Protein AF-A0A9D6QYL8-F1 (afdb_monomer)

Foldseek 3Di:
DPDPPDPDDDDPVVLVVQFPAVPQLVCLVVLLVVQLVVLVVCCVVVVDPPVVSVVSNVLSVVCVVCVVVVNQDDDPPRRHSNSSSVD

Mean predicted aligned error: 3.53 Å

Structure (mmCIF, N/CA/C/O backbone):
data_AF-A0A9D6QYL8-F1
#
_entry.id   AF-A0A9D6QYL8-F1
#
loop_
_atom_site.group_PDB
_atom_site.id
_atom_site.type_symbol
_atom_site.label_atom_id
_atom_site.label_alt_id
_atom_site.label_comp_id
_atom_site.label_asym_id
_atom_site.label_entity_id
_atom_site.label_seq_id
_atom_site.pdbx_PDB_ins_code
_atom_site.Cartn_x
_atom_site.Cartn_y
_atom_site.Cartn_z
_atom_site.o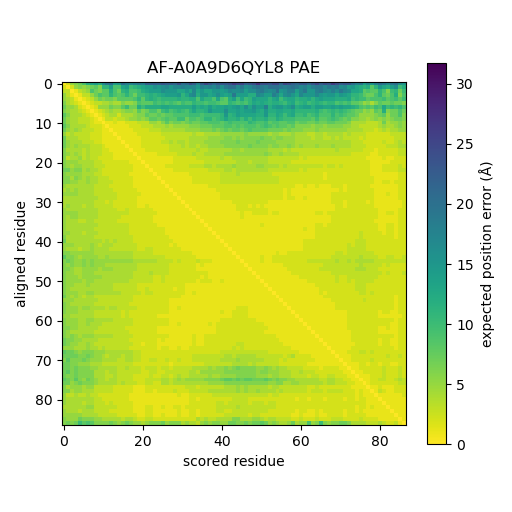ccupancy
_atom_site.B_iso_or_equiv
_atom_site.auth_seq_id
_atom_site.auth_comp_id
_atom_site.auth_asym_id
_atom_site.auth_atom_id
_atom_site.pdbx_PDB_model_num
ATOM 1 N N . MET A 1 1 ? 9.228 2.132 3.329 1.00 58.25 1 MET A N 1
ATOM 2 C CA . MET A 1 1 ? 9.698 2.168 4.747 1.00 58.25 1 MET A CA 1
ATOM 3 C C . MET A 1 1 ? 11.215 2.440 4.796 1.00 58.25 1 MET A C 1
ATOM 5 O O . MET A 1 1 ? 11.782 2.667 3.749 1.00 58.25 1 MET A O 1
ATOM 9 N N . TRP A 1 2 ? 11.869 2.475 5.968 1.00 63.78 2 TRP A N 1
ATOM 10 C CA . TRP A 1 2 ? 13.342 2.404 6.163 1.00 63.78 2 TRP A CA 1
ATOM 11 C C . TRP A 1 2 ? 14.284 3.493 5.564 1.00 63.78 2 TRP A C 1
ATOM 13 O O . TRP A 1 2 ? 15.366 3.192 5.083 1.00 63.78 2 TRP A O 1
ATOM 23 N N . GLY A 1 3 ? 13.968 4.790 5.719 1.00 67.00 3 GLY A N 1
ATOM 24 C CA . GLY A 1 3 ? 14.904 5.902 5.409 1.00 67.00 3 GLY A CA 1
ATOM 25 C C . GLY A 1 3 ? 15.390 6.729 6.613 1.00 67.00 3 GLY A C 1
ATOM 26 O O . GLY A 1 3 ? 16.484 7.288 6.597 1.00 67.00 3 GLY A O 1
ATOM 27 N N . GLY A 1 4 ? 14.613 6.772 7.701 1.00 75.94 4 GLY A N 1
ATOM 28 C CA . GLY A 1 4 ? 14.807 7.735 8.799 1.00 75.94 4 GLY A CA 1
ATOM 29 C C . GLY A 1 4 ? 16.096 7.594 9.622 1.00 75.94 4 GLY A C 1
ATOM 30 O O . GLY A 1 4 ? 16.358 8.430 10.483 1.00 75.94 4 GLY A O 1
ATOM 31 N N . ARG A 1 5 ? 16.903 6.552 9.387 1.00 84.56 5 ARG A N 1
ATOM 32 C CA . ARG A 1 5 ? 18.175 6.312 10.089 1.00 84.56 5 ARG A CA 1
ATOM 33 C C . ARG A 1 5 ? 19.419 6.630 9.251 1.00 84.56 5 ARG A C 1
ATOM 35 O O . ARG A 1 5 ? 20.515 6.675 9.808 1.00 84.56 5 ARG A O 1
ATOM 42 N N . PHE A 1 6 ? 19.274 6.865 7.949 1.00 84.44 6 PHE A N 1
ATOM 43 C CA . PHE A 1 6 ? 20.397 7.143 7.056 1.00 84.44 6 PHE A CA 1
ATOM 44 C C . PHE A 1 6 ? 20.481 8.640 6.744 1.00 84.44 6 PHE A C 1
ATOM 46 O O . PHE A 1 6 ? 19.473 9.301 6.527 1.00 84.44 6 PHE A O 1
ATOM 53 N N . SER A 1 7 ? 21.699 9.186 6.729 1.00 85.56 7 SER A N 1
ATOM 54 C CA . SER A 1 7 ? 21.957 10.600 6.409 1.00 85.56 7 SER A CA 1
ATOM 55 C C . SER A 1 7 ? 22.209 10.857 4.921 1.00 85.56 7 SER A C 1
ATOM 57 O O . SER A 1 7 ? 22.385 12.003 4.514 1.00 85.56 7 SER A O 1
ATOM 59 N N . LYS A 1 8 ? 22.265 9.795 4.113 1.00 87.00 8 LYS A N 1
ATOM 60 C CA . LYS A 1 8 ? 22.514 9.831 2.671 1.00 87.00 8 LYS A CA 1
ATOM 61 C C . LYS A 1 8 ? 21.515 8.934 1.955 1.00 87.00 8 LYS A C 1
ATOM 63 O O . LYS A 1 8 ? 21.025 7.970 2.540 1.00 87.00 8 LYS A O 1
ATOM 68 N N . SER A 1 9 ? 21.274 9.247 0.688 1.00 84.19 9 SER A N 1
ATOM 69 C CA . SER A 1 9 ? 20.512 8.402 -0.225 1.00 84.19 9 SER A CA 1
ATOM 70 C C . SER A 1 9 ? 21.201 7.054 -0.434 1.00 84.19 9 SER A C 1
ATOM 72 O O . SER A 1 9 ? 22.426 6.944 -0.328 1.00 84.19 9 SER A O 1
ATOM 74 N N . ILE A 1 10 ? 20.397 6.041 -0.745 1.00 85.88 10 ILE A N 1
ATOM 75 C CA . ILE A 1 10 ? 20.878 4.730 -1.170 1.00 85.88 10 ILE A CA 1
ATOM 76 C C . ILE A 1 10 ? 21.649 4.857 -2.494 1.00 85.88 10 ILE A C 1
ATOM 78 O O . ILE A 1 10 ? 21.345 5.726 -3.308 1.00 85.88 10 ILE A O 1
ATOM 82 N N . ASP A 1 11 ? 22.656 4.013 -2.702 1.00 91.50 11 ASP A N 1
ATOM 83 C CA . ASP A 1 11 ? 23.334 3.924 -3.997 1.00 91.50 11 ASP A CA 1
ATOM 84 C C . ASP A 1 11 ? 22.411 3.266 -5.035 1.00 91.50 11 ASP A C 1
ATOM 86 O O . ASP A 1 11 ? 21.778 2.249 -4.740 1.00 91.50 11 ASP A O 1
ATOM 90 N N . ASP A 1 12 ? 22.367 3.797 -6.258 1.00 90.19 12 ASP A N 1
ATOM 91 C CA . ASP A 1 12 ? 21.477 3.307 -7.320 1.00 90.19 12 ASP A CA 1
ATOM 92 C C . ASP A 1 12 ? 21.718 1.833 -7.676 1.00 90.19 12 ASP A C 1
ATOM 94 O O . ASP A 1 12 ? 20.792 1.106 -8.045 1.00 90.19 12 ASP A O 1
ATOM 98 N N . THR A 1 13 ? 22.967 1.368 -7.600 1.00 93.44 13 THR A N 1
ATOM 99 C CA . THR A 1 13 ? 23.306 -0.033 -7.878 1.00 93.44 13 THR A CA 1
ATOM 100 C C . THR A 1 13 ? 22.778 -0.936 -6.782 1.00 93.44 13 THR A C 1
ATOM 102 O O . THR A 1 13 ? 22.237 -2.002 -7.077 1.00 93.44 13 THR A O 1
ATOM 105 N N . PHE A 1 14 ? 22.889 -0.498 -5.530 1.00 91.81 14 PHE A N 1
ATOM 106 C CA . PHE A 1 14 ? 22.339 -1.242 -4.408 1.00 91.81 14 PHE A CA 1
ATOM 107 C C . PHE A 1 14 ? 20.805 -1.244 -4.426 1.00 91.81 14 PHE A C 1
ATOM 109 O O . PHE A 1 14 ? 20.216 -2.302 -4.229 1.00 91.81 14 PHE A O 1
ATOM 116 N N . ALA A 1 15 ? 20.158 -0.123 -4.759 1.00 90.50 15 ALA A N 1
ATOM 117 C CA . ALA A 1 15 ? 18.702 -0.055 -4.897 1.00 90.50 15 ALA A CA 1
ATOM 118 C C . ALA A 1 15 ? 18.173 -1.057 -5.935 1.00 90.50 15 ALA A C 1
ATOM 120 O O . ALA A 1 15 ? 17.265 -1.828 -5.641 1.00 90.50 15 ALA A O 1
ATOM 121 N N . ARG A 1 16 ? 18.794 -1.125 -7.124 1.00 90.00 16 ARG A N 1
ATOM 122 C CA . ARG A 1 16 ? 18.411 -2.106 -8.157 1.00 90.00 16 ARG A CA 1
ATOM 123 C C . ARG A 1 16 ? 18.650 -3.553 -7.735 1.00 90.00 16 ARG A C 1
ATOM 125 O O . ARG A 1 16 ? 17.895 -4.425 -8.145 1.00 90.00 16 ARG A O 1
ATOM 132 N N . LEU A 1 17 ? 19.721 -3.815 -6.985 1.00 92.81 17 LEU A N 1
ATOM 133 C CA . LEU A 1 17 ? 20.025 -5.154 -6.478 1.00 92.81 17 LEU A CA 1
ATOM 134 C C . LEU A 1 17 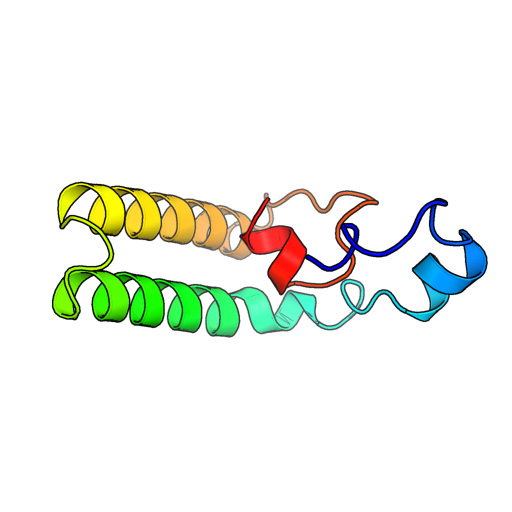? 19.013 -5.599 -5.415 1.00 92.81 17 LEU A C 1
ATOM 136 O O . LEU A 1 17 ? 18.704 -6.783 -5.325 1.00 92.81 17 LEU A O 1
ATOM 140 N N . ASN A 1 18 ? 18.557 -4.660 -4.587 1.00 93.00 18 ASN A N 1
ATOM 141 C CA . ASN A 1 18 ? 17.700 -4.927 -3.442 1.00 93.00 18 ASN A CA 1
ATOM 142 C C . ASN A 1 18 ? 16.211 -5.012 -3.818 1.00 93.00 18 ASN A C 1
ATOM 144 O O . ASN A 1 18 ? 15.501 -5.822 -3.230 1.00 93.00 18 ASN A O 1
ATOM 148 N N . ALA A 1 19 ? 15.769 -4.244 -4.819 1.00 94.75 19 ALA A N 1
ATOM 149 C CA . ALA A 1 19 ? 14.373 -4.192 -5.240 1.00 94.75 19 ALA A CA 1
ATOM 150 C C . ALA A 1 19 ? 13.834 -5.560 -5.699 1.00 94.75 19 ALA A C 1
ATOM 152 O O . ALA A 1 19 ? 14.382 -6.210 -6.598 1.00 94.75 19 ALA A O 1
ATOM 153 N N . SER A 1 20 ? 12.702 -5.964 -5.128 1.00 97.38 20 SER A N 1
ATOM 154 C CA . SER A 1 20 ? 12.001 -7.210 -5.439 1.00 97.38 20 SER A CA 1
ATOM 155 C C . SER A 1 20 ? 10.736 -7.016 -6.274 1.00 97.38 20 SER A C 1
ATOM 157 O O . SER A 1 20 ? 10.216 -8.005 -6.802 1.00 97.38 20 SER A O 1
ATOM 159 N N . PHE A 1 21 ? 10.299 -5.769 -6.503 1.00 96.44 21 PHE A N 1
ATOM 160 C CA . PHE A 1 21 ? 9.048 -5.464 -7.210 1.00 96.44 21 PHE A CA 1
ATOM 161 C C . PHE A 1 21 ? 8.908 -6.180 -8.560 1.00 96.44 21 PHE A C 1
ATOM 163 O O . PHE A 1 21 ? 7.831 -6.652 -8.916 1.00 96.44 21 PHE A O 1
ATOM 170 N N . SER A 1 22 ? 10.016 -6.343 -9.297 1.00 95.12 22 SER A N 1
ATOM 171 C CA . SER A 1 22 ? 10.046 -7.041 -10.595 1.00 95.12 22 SER A CA 1
ATOM 172 C C . SER A 1 22 ? 9.455 -8.457 -10.569 1.00 95.12 22 SER A C 1
ATOM 174 O O . SER A 1 22 ? 9.028 -8.967 -11.609 1.00 95.12 22 SER A O 1
ATOM 176 N N . PHE A 1 23 ? 9.401 -9.095 -9.398 1.00 96.56 23 PHE A N 1
ATOM 177 C CA . PHE A 1 23 ? 8.891 -10.447 -9.251 1.00 96.56 23 PHE A CA 1
ATOM 178 C C . PHE A 1 23 ? 7.912 -10.628 -8.092 1.00 96.56 23 PHE A C 1
ATOM 180 O O . PHE A 1 23 ? 7.132 -11.576 -8.160 1.00 96.56 23 PHE A O 1
ATOM 187 N N . ASP A 1 24 ? 7.929 -9.816 -7.038 1.00 98.12 24 ASP A N 1
ATOM 188 C CA . ASP A 1 24 ? 7.017 -9.984 -5.899 1.00 98.12 24 ASP A CA 1
ATOM 189 C C . ASP A 1 24 ? 5.643 -9.332 -6.112 1.00 98.12 24 ASP A C 1
ATOM 191 O O . ASP A 1 24 ? 4.709 -9.684 -5.395 1.00 98.12 24 ASP A O 1
ATOM 195 N N . TRP A 1 25 ? 5.471 -8.505 -7.157 1.00 97.25 25 TRP A N 1
ATOM 196 C CA . TRP A 1 25 ? 4.190 -7.870 -7.499 1.00 97.25 25 TRP A CA 1
ATOM 197 C C . TRP A 1 25 ? 3.039 -8.875 -7.599 1.00 97.25 25 TRP A C 1
ATOM 199 O O . TRP A 1 25 ? 1.893 -8.553 -7.304 1.00 97.25 25 TRP A O 1
ATOM 209 N N . ARG A 1 26 ? 3.344 -10.134 -7.948 1.00 97.69 26 ARG A N 1
ATOM 210 C CA . ARG A 1 26 ? 2.393 -11.257 -7.982 1.00 97.69 26 ARG A CA 1
ATOM 211 C C . ARG A 1 26 ? 1.681 -11.509 -6.642 1.00 97.69 26 ARG A C 1
ATOM 213 O O . ARG A 1 26 ? 0.703 -12.250 -6.609 1.00 97.69 26 ARG A O 1
ATOM 220 N N . LEU A 1 27 ? 2.203 -10.957 -5.546 1.00 98.38 27 LEU A N 1
ATOM 221 C CA . LEU A 1 27 ? 1.681 -11.086 -4.189 1.00 98.38 27 LEU A CA 1
ATOM 222 C C . LEU A 1 27 ? 0.692 -9.972 -3.810 1.00 98.38 27 LEU A C 1
ATOM 224 O O . LEU A 1 27 ? 0.183 -10.018 -2.692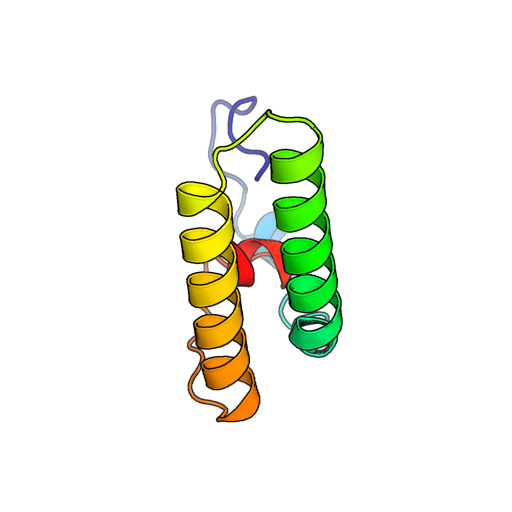 1.00 98.38 27 LEU A O 1
ATOM 228 N N . TYR A 1 28 ? 0.373 -9.025 -4.708 1.00 98.44 28 TYR A N 1
ATOM 229 C CA . TYR A 1 28 ? -0.495 -7.871 -4.413 1.00 98.44 28 TYR A CA 1
ATOM 230 C C . TYR A 1 28 ? -1.809 -8.263 -3.719 1.00 98.44 28 TYR A C 1
ATOM 232 O O . TYR A 1 28 ? -2.212 -7.641 -2.742 1.00 98.44 28 TYR A O 1
ATOM 240 N N . ASP A 1 29 ? -2.464 -9.336 -4.174 1.00 98.50 29 ASP A N 1
ATOM 241 C CA . ASP A 1 29 ? -3.737 -9.781 -3.603 1.00 98.50 29 ASP A CA 1
ATOM 242 C C . ASP A 1 29 ? -3.575 -10.272 -2.156 1.00 98.50 29 ASP A C 1
ATOM 244 O O . ASP A 1 29 ? -4.419 -10.004 -1.298 1.00 98.50 29 ASP A O 1
ATOM 248 N N . ALA A 1 30 ? -2.482 -10.982 -1.868 1.00 98.56 30 ALA A N 1
ATOM 249 C CA . ALA A 1 30 ? -2.193 -11.467 -0.525 1.00 98.56 30 ALA A CA 1
ATOM 250 C C . ALA A 1 30 ? -1.823 -10.313 0.415 1.00 98.56 30 ALA A C 1
ATOM 252 O O . ALA A 1 30 ? -2.332 -10.268 1.537 1.00 98.56 30 ALA A O 1
ATOM 253 N N . ASP A 1 31 ? -0.996 -9.380 -0.060 1.00 98.69 31 ASP A N 1
ATOM 254 C CA . ASP A 1 31 ? -0.587 -8.194 0.689 1.00 98.69 31 ASP A CA 1
ATOM 255 C C . ASP A 1 31 ? -1.791 -7.316 1.061 1.00 98.69 31 ASP A C 1
ATOM 257 O O . ASP A 1 31 ? -2.060 -7.088 2.241 1.00 98.69 31 ASP A O 1
ATOM 261 N N . ILE A 1 32 ? -2.618 -6.954 0.077 1.00 98.62 32 ILE A N 1
ATOM 262 C CA . ILE A 1 32 ? -3.810 -6.123 0.287 1.00 98.62 32 ILE A CA 1
ATOM 263 C C . ILE A 1 32 ? -4.793 -6.788 1.258 1.00 98.62 32 ILE A C 1
ATOM 265 O O . ILE A 1 32 ? -5.329 -6.130 2.155 1.00 98.62 32 ILE A O 1
ATOM 269 N N . ARG A 1 33 ? -5.034 -8.102 1.129 1.00 98.69 33 ARG A N 1
ATOM 270 C CA . ARG A 1 33 ? -5.901 -8.830 2.073 1.00 98.69 33 ARG A CA 1
ATOM 271 C C . ARG A 1 33 ? -5.333 -8.819 3.491 1.00 98.69 33 ARG A C 1
ATOM 273 O O . ARG A 1 33 ? -6.102 -8.654 4.442 1.00 98.69 33 ARG A O 1
ATOM 280 N N . GLY A 1 34 ? -4.016 -8.974 3.632 1.00 98.62 34 GLY A N 1
ATOM 281 C CA . GLY A 1 34 ? -3.310 -8.848 4.906 1.00 98.62 34 GLY A CA 1
ATOM 282 C C . GLY A 1 34 ? -3.482 -7.458 5.517 1.00 98.62 34 GLY A C 1
ATOM 283 O O . GLY A 1 34 ? -3.910 -7.341 6.667 1.00 98.62 34 GLY A O 1
ATOM 284 N N . SER A 1 35 ? -3.269 -6.412 4.722 1.00 98.62 35 SER A N 1
ATOM 285 C CA . SER A 1 35 ? -3.411 -5.008 5.119 1.00 98.62 35 SER A CA 1
ATOM 286 C C . SER A 1 35 ? -4.841 -4.654 5.539 1.00 98.62 35 SER A C 1
ATOM 288 O O . SER A 1 35 ? -5.043 -4.048 6.592 1.00 98.62 35 SER A O 1
ATOM 290 N N . ILE A 1 36 ? -5.864 -5.129 4.816 1.00 98.75 36 ILE A N 1
ATOM 291 C CA . ILE A 1 36 ? -7.279 -4.977 5.211 1.00 98.75 36 ILE A CA 1
ATOM 292 C C . ILE A 1 36 ? -7.552 -5.670 6.553 1.00 98.75 36 ILE A C 1
ATOM 294 O O . ILE A 1 36 ? -8.240 -5.120 7.422 1.00 98.75 36 ILE A O 1
ATOM 298 N N . ALA A 1 37 ? -7.040 -6.889 6.742 1.00 98.75 37 ALA A N 1
ATOM 299 C CA . ALA A 1 37 ? -7.205 -7.618 7.996 1.00 98.75 37 ALA A CA 1
ATOM 300 C C . ALA A 1 37 ? -6.525 -6.888 9.165 1.00 98.75 37 ALA A C 1
ATOM 302 O O . ALA A 1 37 ? -7.098 -6.822 10.260 1.00 98.75 37 ALA A O 1
ATOM 303 N N . TYR A 1 38 ? -5.352 -6.300 8.921 1.00 98.69 38 TYR A N 1
ATOM 304 C CA . TYR A 1 38 ? -4.604 -5.535 9.909 1.00 98.69 38 TYR A CA 1
ATOM 305 C C . 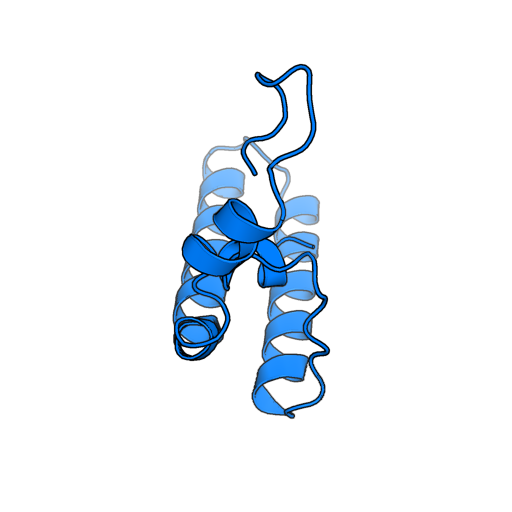TYR A 1 38 ? -5.295 -4.214 10.262 1.00 98.69 38 TYR A C 1
ATOM 307 O O . TYR A 1 38 ? -5.507 -3.955 11.444 1.00 98.69 38 TYR A O 1
ATOM 315 N N . ALA A 1 39 ? -5.787 -3.446 9.284 1.00 98.62 39 ALA A N 1
ATOM 316 C CA . ALA A 1 39 ? -6.582 -2.238 9.533 1.00 98.62 39 ALA A CA 1
ATOM 317 C C . ALA A 1 39 ? -7.812 -2.537 10.415 1.00 98.62 39 ALA A C 1
ATOM 319 O O . ALA A 1 39 ? -8.076 -1.852 11.405 1.00 98.62 39 ALA A O 1
ATOM 320 N N . LYS A 1 40 ? -8.521 -3.641 10.136 1.00 98.69 40 LYS A N 1
ATOM 321 C CA . LYS A 1 40 ? -9.627 -4.115 10.989 1.00 98.69 40 LYS A CA 1
ATOM 322 C C . LYS A 1 40 ? -9.159 -4.492 12.398 1.00 98.69 40 LYS A C 1
ATOM 324 O O . LYS A 1 40 ? -9.904 -4.289 13.354 1.00 98.69 40 LYS A O 1
ATOM 329 N N . ALA A 1 41 ? -7.966 -5.066 12.546 1.00 98.75 41 ALA A N 1
ATOM 330 C CA . ALA A 1 41 ? -7.395 -5.391 13.852 1.00 98.75 41 ALA A CA 1
ATOM 331 C C . ALA A 1 41 ? -7.035 -4.134 14.656 1.00 98.75 41 ALA A C 1
ATOM 333 O O . ALA A 1 41 ? -7.364 -4.073 15.840 1.00 98.75 41 ALA A O 1
ATOM 334 N N . LEU A 1 42 ? -6.449 -3.122 14.012 1.00 98.81 42 LEU A N 1
ATOM 335 C CA . LEU A 1 42 ? -6.121 -1.835 14.630 1.00 98.81 42 LEU A CA 1
ATOM 336 C C . LEU A 1 42 ? -7.372 -1.120 15.154 1.00 98.81 42 LEU A C 1
ATOM 338 O O . LEU A 1 42 ? -7.363 -0.621 16.279 1.00 98.81 42 LEU A O 1
ATOM 342 N N . ALA A 1 43 ? -8.468 -1.140 14.391 1.00 98.69 43 ALA A N 1
ATOM 343 C CA . ALA A 1 43 ? -9.744 -0.574 14.826 1.00 98.69 43 ALA A CA 1
ATOM 344 C C . ALA A 1 43 ? -10.321 -1.306 16.046 1.00 98.69 43 ALA A C 1
ATOM 346 O O . ALA A 1 43 ? -10.707 -0.682 17.033 1.00 98.69 43 ALA A O 1
ATOM 347 N N . ARG A 1 44 ? -10.298 -2.650 16.040 1.00 98.62 44 ARG A N 1
ATOM 348 C CA . ARG A 1 44 ? -10.713 -3.455 17.208 1.00 98.62 44 ARG A CA 1
ATOM 349 C C . ARG A 1 44 ? -9.871 -3.154 18.448 1.00 98.62 44 ARG A C 1
ATOM 351 O O . ARG A 1 44 ? -10.403 -3.142 19.555 1.00 98.62 44 ARG A O 1
ATOM 358 N N . ALA A 1 45 ? -8.577 -2.903 18.261 1.00 98.69 45 ALA A N 1
ATOM 359 C CA . ALA A 1 45 ? -7.658 -2.500 19.321 1.00 98.69 45 ALA A CA 1
ATOM 360 C C . ALA A 1 45 ? -7.800 -1.019 19.729 1.00 98.69 45 ALA A C 1
ATOM 362 O O . ALA A 1 45 ? -7.110 -0.584 20.647 1.00 98.69 45 ALA A O 1
ATOM 363 N N . LYS A 1 46 ? -8.694 -0.255 19.081 1.00 98.44 46 LYS A N 1
ATOM 364 C CA . LYS A 1 46 ? -8.911 1.187 19.287 1.00 98.44 46 LYS A CA 1
ATOM 365 C C . LYS A 1 46 ? -7.663 2.043 19.038 1.00 98.44 46 LYS A C 1
ATOM 367 O O . LYS A 1 46 ? -7.517 3.105 19.635 1.00 98.44 46 LYS A O 1
ATOM 372 N N . ILE A 1 47 ? -6.767 1.572 18.170 1.00 98.75 47 ILE A N 1
ATOM 373 C CA . ILE A 1 47 ? -5.590 2.330 17.715 1.00 98.75 47 ILE A CA 1
ATOM 374 C C . ILE A 1 47 ? -5.994 3.328 16.625 1.00 98.75 47 ILE A C 1
ATOM 376 O O . ILE A 1 47 ? -5.444 4.421 16.563 1.00 98.75 47 ILE A O 1
ATOM 380 N N . ILE A 1 48 ? -6.978 2.955 15.804 1.00 98.62 48 ILE A N 1
ATOM 381 C CA . ILE A 1 48 ? -7.630 3.823 14.820 1.00 98.62 48 ILE A CA 1
ATOM 382 C C . ILE A 1 48 ? -9.144 3.789 15.033 1.00 98.62 48 ILE A C 1
ATOM 384 O O . ILE A 1 48 ? -9.683 2.839 15.610 1.00 98.62 48 ILE A O 1
ATOM 388 N N . SER A 1 49 ? -9.832 4.821 14.566 1.00 98.75 49 SER A N 1
ATOM 389 C CA . SER A 1 49 ? -11.290 4.888 14.533 1.00 98.75 49 SER A CA 1
ATOM 390 C C . SER A 1 49 ? -11.887 3.976 13.456 1.00 98.75 49 SER A C 1
ATOM 392 O O . SER A 1 49 ? -11.223 3.573 12.498 1.00 98.75 49 SER A O 1
ATOM 394 N N . ASP A 1 50 ? -13.183 3.685 13.581 1.00 98.62 50 ASP A N 1
ATOM 395 C CA . ASP A 1 50 ? -13.917 2.943 12.551 1.00 98.62 50 ASP A CA 1
ATOM 396 C C . ASP A 1 50 ? -13.966 3.698 11.214 1.00 98.62 50 ASP A C 1
ATOM 398 O O . ASP A 1 50 ? -13.901 3.072 10.161 1.00 98.62 50 ASP A O 1
ATOM 402 N N . ALA A 1 51 ? -14.003 5.034 11.248 1.00 98.62 51 ALA A N 1
ATOM 403 C CA . ALA A 1 51 ? -13.966 5.859 10.042 1.00 98.62 51 ALA A CA 1
ATOM 404 C C . ALA A 1 51 ? -12.607 5.769 9.323 1.00 98.62 51 ALA A C 1
ATOM 406 O O . ALA A 1 51 ? -12.564 5.631 8.103 1.00 98.62 51 ALA A O 1
ATOM 407 N N . GLU A 1 52 ? -11.496 5.799 10.068 1.00 98.69 52 GLU A N 1
ATOM 408 C CA . GLU A 1 52 ? -10.151 5.604 9.503 1.00 98.69 52 GLU A CA 1
ATOM 409 C C . GLU A 1 52 ? -9.980 4.193 8.936 1.00 98.69 52 GLU A C 1
ATOM 411 O O . GLU A 1 52 ? -9.433 4.025 7.848 1.00 98.69 52 GLU A O 1
ATOM 416 N N . ARG A 1 53 ? -10.494 3.173 9.635 1.00 98.69 53 ARG A N 1
ATOM 417 C CA . ARG A 1 53 ? -10.536 1.796 9.128 1.00 98.69 53 ARG A CA 1
ATOM 418 C C . ARG A 1 53 ? -11.265 1.718 7.792 1.00 98.69 53 ARG A C 1
ATOM 420 O O . ARG A 1 53 ? -10.743 1.095 6.874 1.00 98.69 53 ARG A O 1
ATOM 427 N N . ASP A 1 5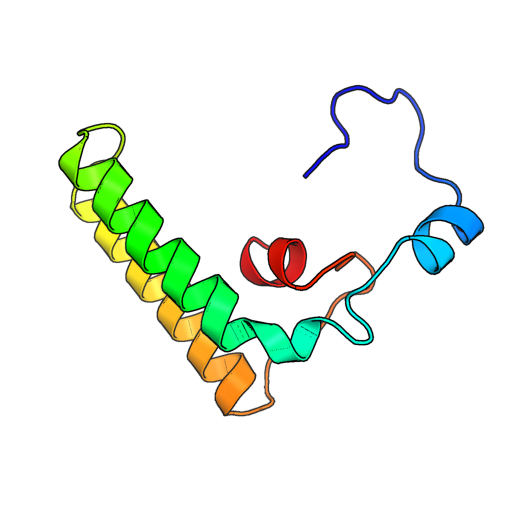4 ? -12.453 2.304 7.693 1.00 98.75 54 ASP A N 1
ATOM 428 C CA . ASP A 1 54 ? -13.260 2.237 6.472 1.00 98.75 54 ASP A CA 1
ATOM 429 C C . ASP A 1 54 ? -12.562 2.957 5.315 1.00 98.75 54 ASP A C 1
ATOM 431 O O . ASP A 1 54 ? -12.425 2.383 4.237 1.00 98.75 54 ASP A O 1
ATOM 435 N N . ALA A 1 55 ? -11.974 4.129 5.572 1.00 98.75 55 ALA A N 1
ATOM 436 C CA . ALA A 1 55 ? -11.169 4.840 4.581 1.00 98.75 55 ALA A CA 1
ATOM 437 C C . ALA A 1 55 ? -9.963 4.018 4.083 1.00 98.75 55 ALA A C 1
ATOM 439 O O . ALA A 1 55 ? -9.691 3.990 2.879 1.00 98.75 55 ALA A O 1
ATOM 440 N N . LEU A 1 56 ? -9.256 3.322 4.985 1.00 98.56 56 LEU A N 1
ATOM 441 C CA . LEU A 1 56 ? -8.145 2.435 4.623 1.00 98.56 56 LEU A CA 1
ATOM 442 C C . LEU A 1 56 ? -8.621 1.241 3.790 1.00 98.56 56 LEU A C 1
ATOM 444 O O . LEU A 1 56 ? -8.015 0.926 2.769 1.00 98.56 56 LEU A O 1
ATOM 448 N N . VAL A 1 57 ? -9.711 0.584 4.196 1.00 98.69 57 VAL A N 1
ATOM 449 C CA . VAL A 1 57 ? -10.271 -0.565 3.467 1.00 98.69 57 VAL A CA 1
ATOM 450 C C . VAL A 1 57 ? -10.733 -0.156 2.067 1.00 98.69 57 VAL A C 1
ATOM 452 O O . VAL A 1 57 ? -10.451 -0.872 1.103 1.00 98.69 57 VAL A O 1
ATOM 455 N N . ASP A 1 58 ? -11.371 1.004 1.930 1.00 98.62 58 ASP A N 1
ATOM 456 C CA . ASP A 1 58 ? -11.806 1.538 0.638 1.00 98.62 58 ASP A CA 1
ATOM 457 C C . ASP A 1 58 ? -10.617 1.925 -0.254 1.00 98.62 58 ASP A C 1
ATOM 459 O O . ASP A 1 58 ? -10.631 1.682 -1.462 1.00 98.62 58 ASP A O 1
ATOM 463 N N . GLY A 1 59 ? -9.561 2.513 0.318 1.00 98.44 59 GLY A N 1
ATOM 464 C CA . GLY A 1 59 ? -8.300 2.777 -0.384 1.00 98.44 59 GLY A CA 1
ATOM 465 C C . GLY A 1 59 ? -7.658 1.497 -0.919 1.00 98.44 59 GLY A C 1
ATOM 466 O O . GLY A 1 59 ? -7.432 1.371 -2.120 1.00 98.44 59 GLY A O 1
ATOM 467 N N . LEU A 1 60 ? -7.467 0.508 -0.047 1.00 98.62 60 LEU A N 1
ATOM 468 C CA . LEU A 1 60 ? -6.880 -0.791 -0.385 1.00 98.62 60 LEU A CA 1
ATOM 469 C C . LEU A 1 60 ? -7.699 -1.550 -1.443 1.00 98.62 60 LEU A C 1
ATOM 471 O O . LEU A 1 60 ? -7.139 -2.187 -2.333 1.00 98.62 60 LEU A O 1
ATOM 475 N N . THR A 1 61 ? -9.029 -1.445 -1.396 1.00 98.50 61 THR A N 1
ATOM 476 C CA . THR A 1 61 ? -9.917 -2.058 -2.398 1.00 98.50 61 THR A CA 1
ATOM 477 C C . THR A 1 61 ? -9.785 -1.388 -3.769 1.00 98.50 61 THR A C 1
ATOM 479 O O . THR A 1 61 ? -9.823 -2.072 -4.797 1.00 98.50 61 THR A O 1
ATOM 482 N N . ARG A 1 62 ? -9.580 -0.064 -3.813 1.00 98.44 62 ARG A N 1
ATOM 483 C CA . ARG A 1 62 ? -9.298 0.656 -5.066 1.00 98.44 62 ARG A CA 1
ATOM 484 C C . ARG A 1 62 ? -7.960 0.233 -5.664 1.00 98.44 62 ARG A C 1
ATOM 486 O O . ARG A 1 62 ? -7.939 -0.157 -6.825 1.00 98.44 62 ARG A O 1
ATOM 493 N N . VAL A 1 63 ? -6.898 0.181 -4.857 1.00 98.00 63 VAL A N 1
ATOM 494 C CA . VAL A 1 63 ? -5.580 -0.313 -5.298 1.00 98.00 63 VAL A CA 1
ATOM 495 C C . VAL A 1 63 ? -5.689 -1.737 -5.850 1.00 98.00 63 VAL A C 1
ATOM 497 O O . VAL A 1 63 ? -5.176 -2.030 -6.928 1.00 98.00 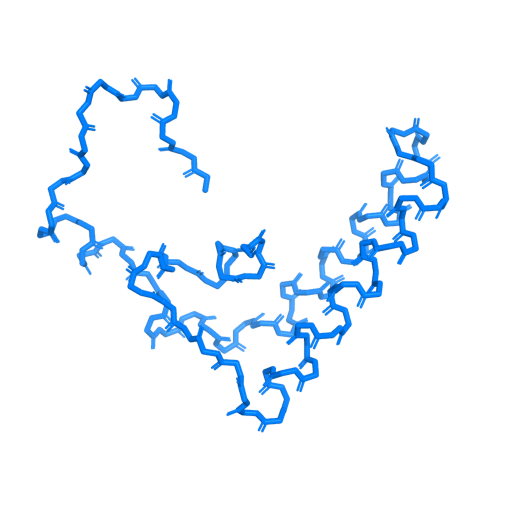63 VAL A O 1
ATOM 500 N N . LYS A 1 64 ? -6.438 -2.622 -5.176 1.00 98.31 64 LYS A N 1
ATOM 501 C CA . LYS A 1 64 ? -6.695 -3.977 -5.687 1.00 98.31 64 LYS A CA 1
ATOM 502 C C . LYS A 1 64 ? -7.348 -3.954 -7.066 1.00 98.31 64 LYS A C 1
ATOM 504 O O . LYS A 1 64 ? -6.939 -4.699 -7.948 1.00 98.31 64 LYS A O 1
ATOM 509 N N . THR A 1 65 ? -8.354 -3.101 -7.241 1.00 98.44 65 THR A N 1
ATOM 510 C CA . THR A 1 65 ? -9.073 -2.961 -8.512 1.00 98.44 65 THR A CA 1
ATOM 511 C C . THR A 1 65 ? -8.125 -2.529 -9.630 1.00 98.44 65 THR A C 1
ATOM 513 O O . THR A 1 65 ? -8.220 -3.047 -10.738 1.00 98.44 65 THR A O 1
ATOM 516 N N . GLU A 1 66 ? -7.177 -1.636 -9.344 1.00 98.25 66 GLU A N 1
ATOM 517 C CA . GLU A 1 66 ? -6.163 -1.210 -10.313 1.00 98.25 66 GLU A CA 1
ATOM 518 C C . GLU A 1 66 ? -5.213 -2.348 -10.711 1.00 98.25 66 GLU A C 1
ATOM 520 O O . GLU A 1 66 ? -4.892 -2.493 -11.892 1.00 98.25 66 GLU A O 1
ATOM 525 N N . PHE A 1 67 ? -4.787 -3.188 -9.761 1.00 97.81 67 PHE A N 1
ATOM 526 C CA . PHE A 1 67 ? -3.994 -4.383 -10.073 1.00 97.81 67 PHE A CA 1
ATOM 527 C C . PHE A 1 67 ? -4.794 -5.413 -10.880 1.00 97.81 67 PHE A C 1
ATOM 529 O O . PHE A 1 67 ? -4.305 -5.899 -11.901 1.00 97.81 67 PHE A O 1
ATOM 536 N N . ASP A 1 68 ? -6.030 -5.710 -10.465 1.00 98.00 68 ASP A N 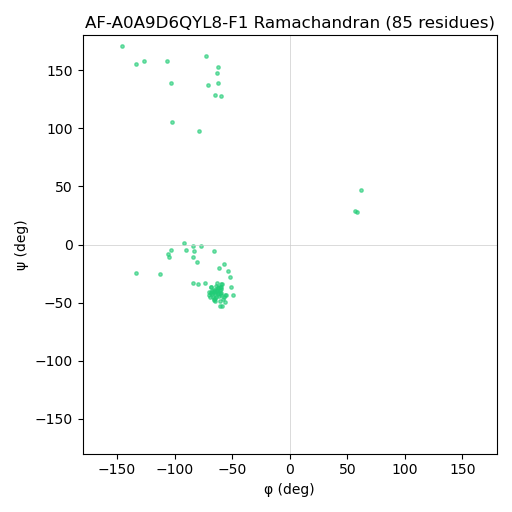1
ATOM 537 C CA . ASP A 1 68 ? -6.922 -6.663 -11.140 1.00 98.00 68 ASP A CA 1
ATOM 538 C C . ASP A 1 68 ? -7.214 -6.226 -12.589 1.00 98.00 68 ASP A C 1
ATOM 540 O O . ASP A 1 68 ? -7.266 -7.056 -13.498 1.00 98.00 68 ASP A O 1
ATOM 544 N N . ALA A 1 69 ? -7.376 -4.918 -12.815 1.00 98.19 69 ALA A N 1
ATOM 545 C CA . ALA A 1 69 ? -7.627 -4.321 -14.126 1.00 98.19 69 ALA A CA 1
ATOM 546 C C . ALA A 1 69 ? -6.352 -4.064 -14.951 1.00 98.19 69 ALA A C 1
ATOM 548 O O . ALA A 1 69 ? -6.449 -3.576 -16.076 1.00 98.19 69 ALA A O 1
ATOM 549 N N . GLN A 1 70 ? -5.167 -4.375 -14.414 1.00 97.00 70 GLN A N 1
ATOM 550 C CA . GLN A 1 70 ? -3.867 -4.075 -15.028 1.00 97.00 70 GLN A CA 1
ATOM 551 C C . GLN A 1 70 ? -3.651 -2.577 -15.328 1.00 97.00 70 GLN A C 1
ATOM 553 O O . GLN A 1 70 ? -2.929 -2.221 -16.259 1.00 97.00 70 GLN A O 1
ATOM 558 N N . THR A 1 71 ? -4.269 -1.693 -14.542 1.00 97.69 71 THR A N 1
ATOM 559 C CA . THR A 1 71 ? -4.132 -0.231 -14.654 1.00 97.69 71 THR A CA 1
ATOM 560 C C . THR A 1 71 ? -3.218 0.369 -13.588 1.00 97.69 71 THR A C 1
ATOM 562 O O . THR A 1 71 ? -2.962 1.569 -13.619 1.00 97.69 71 THR A O 1
ATOM 565 N N . PHE A 1 72 ? -2.724 -0.432 -12.641 1.00 96.56 72 PHE A N 1
ATOM 566 C CA . PHE A 1 72 ? -1.761 0.030 -11.646 1.00 96.56 72 PHE A CA 1
ATOM 567 C C . PHE A 1 72 ? -0.432 0.420 -12.308 1.00 96.56 72 PHE A C 1
ATOM 569 O O . PHE A 1 72 ? 0.172 -0.362 -13.047 1.00 96.56 72 PHE A O 1
ATOM 576 N N . HIS A 1 73 ? 0.052 1.624 -12.008 1.00 95.00 73 HIS A N 1
ATOM 577 C CA . HIS A 1 73 ? 1.314 2.137 -12.531 1.00 95.00 73 HIS A CA 1
ATOM 578 C C . HIS A 1 73 ? 2.414 2.037 -11.471 1.00 95.00 73 HIS A C 1
ATOM 580 O O . HIS A 1 73 ? 2.474 2.833 -10.532 1.00 95.00 73 HIS A O 1
ATOM 586 N N . ALA A 1 74 ? 3.309 1.065 -11.649 1.00 93.19 74 ALA A N 1
ATOM 587 C CA . ALA A 1 74 ? 4.519 0.962 -10.843 1.00 93.19 74 ALA A CA 1
ATOM 588 C C . ALA A 1 74 ? 5.410 2.196 -11.049 1.00 93.19 74 ALA A C 1
ATOM 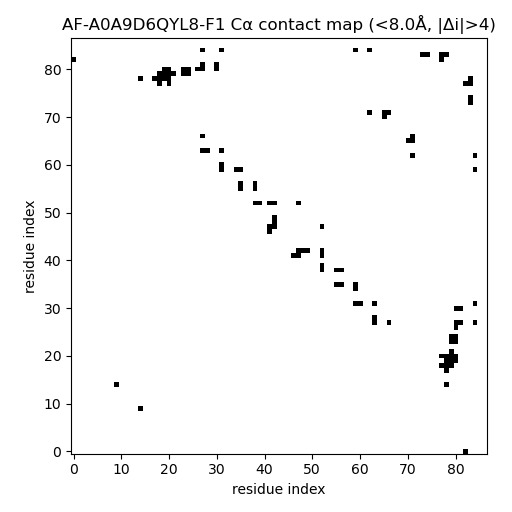590 O O . ALA A 1 74 ? 5.580 2.672 -12.177 1.00 93.19 74 ALA A O 1
ATOM 591 N N . GLN A 1 75 ? 5.991 2.703 -9.967 1.00 93.00 75 GLN A N 1
ATOM 592 C CA . GLN A 1 75 ? 6.954 3.801 -10.010 1.00 93.00 75 GLN A CA 1
ATOM 593 C C . GLN A 1 75 ? 8.359 3.278 -9.736 1.00 93.00 75 GLN A C 1
ATOM 595 O O . GLN A 1 75 ? 8.550 2.250 -9.098 1.00 93.00 75 GLN A O 1
ATOM 600 N N . ALA A 1 76 ? 9.369 4.025 -10.183 1.00 87.44 76 ALA A N 1
ATOM 601 C CA . ALA A 1 76 ? 10.768 3.670 -9.949 1.00 87.44 76 ALA A CA 1
ATOM 602 C C . ALA A 1 76 ? 11.144 3.611 -8.455 1.00 87.44 76 ALA A C 1
ATOM 604 O O . ALA A 1 76 ? 12.147 2.998 -8.105 1.00 87.44 76 ALA A O 1
ATOM 605 N N . SER A 1 77 ? 10.358 4.259 -7.590 1.00 87.31 77 SER A N 1
ATOM 606 C CA . SER A 1 77 ? 10.509 4.222 -6.134 1.00 87.31 77 SER A CA 1
ATOM 607 C C . SER A 1 77 ? 9.870 3.000 -5.467 1.00 87.31 77 SER A C 1
ATOM 609 O O . SER A 1 77 ? 10.017 2.855 -4.256 1.00 87.31 77 SER A O 1
ATOM 611 N N . ASP A 1 78 ? 9.151 2.154 -6.211 1.00 93.38 78 ASP A N 1
ATOM 612 C CA . ASP A 1 78 ? 8.563 0.929 -5.668 1.00 93.38 78 ASP A CA 1
ATOM 613 C C . ASP A 1 78 ? 9.647 -0.136 -5.557 1.00 93.38 78 ASP A C 1
ATOM 615 O O . ASP A 1 78 ? 10.015 -0.799 -6.527 1.00 93.38 78 ASP A O 1
ATOM 619 N N . GLU A 1 79 ? 10.190 -0.258 -4.353 1.00 93.81 79 GLU A N 1
ATOM 620 C CA . GLU A 1 79 ? 11.192 -1.266 -4.028 1.00 93.81 79 GLU A CA 1
ATOM 621 C C . GLU A 1 79 ? 10.600 -2.682 -4.084 1.00 93.81 79 GLU A C 1
ATOM 623 O O . GLU A 1 79 ? 11.183 -3.590 -4.680 1.00 93.81 79 GLU A O 1
ATOM 628 N N . ASP A 1 80 ? 9.418 -2.846 -3.497 1.00 96.88 80 ASP A N 1
ATOM 629 C CA . ASP A 1 80 ? 8.689 -4.096 -3.325 1.00 96.88 80 ASP A CA 1
ATOM 630 C C . ASP A 1 80 ? 7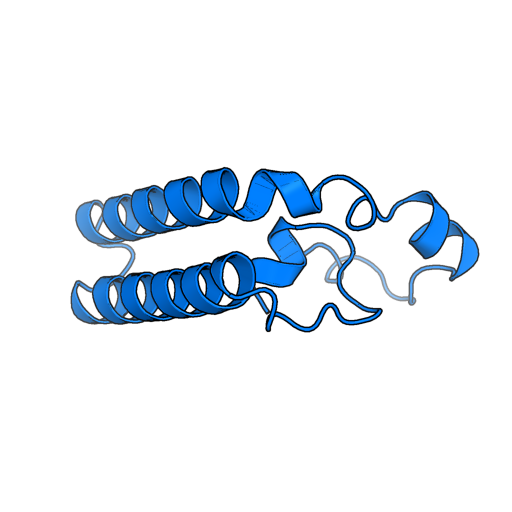.173 -3.859 -3.430 1.00 96.88 80 ASP A C 1
ATOM 632 O O . ASP A 1 80 ? 6.694 -2.719 -3.507 1.00 96.88 80 ASP A O 1
ATOM 636 N N . ILE A 1 81 ? 6.392 -4.942 -3.473 1.00 97.56 81 ILE A N 1
ATOM 637 C CA . ILE A 1 81 ? 4.926 -4.853 -3.550 1.00 97.56 81 ILE A CA 1
ATOM 638 C C . ILE A 1 81 ? 4.314 -4.087 -2.369 1.00 97.56 81 ILE A C 1
ATOM 640 O O . ILE A 1 81 ? 3.329 -3.373 -2.545 1.00 97.56 81 ILE A O 1
ATOM 644 N N . HIS A 1 82 ? 4.913 -4.194 -1.185 1.00 97.19 82 HIS A N 1
ATOM 645 C CA . HIS A 1 82 ? 4.426 -3.554 0.036 1.00 97.19 82 HIS A CA 1
ATOM 646 C C . HIS A 1 82 ? 4.498 -2.028 -0.084 1.00 97.19 82 HIS A C 1
ATOM 648 O O . HIS A 1 82 ? 3.509 -1.324 0.115 1.00 97.19 82 HIS A O 1
ATOM 654 N N . THR A 1 83 ? 5.650 -1.512 -0.515 1.00 95.12 83 THR A N 1
ATOM 655 C CA . THR A 1 83 ? 5.864 -0.083 -0.759 1.00 95.12 83 THR A CA 1
ATOM 656 C C . THR A 1 83 ? 4.944 0.430 -1.864 1.00 95.12 83 THR A C 1
ATOM 658 O O . THR A 1 83 ? 4.418 1.535 -1.749 1.00 95.12 83 THR A O 1
ATOM 661 N N . ALA A 1 84 ? 4.700 -0.374 -2.904 1.00 96.25 84 ALA A N 1
ATOM 662 C CA . ALA A 1 84 ? 3.790 -0.009 -3.986 1.00 96.25 84 ALA A CA 1
ATOM 663 C C . ALA A 1 84 ? 2.328 0.130 -3.520 1.00 96.25 84 ALA A C 1
ATOM 665 O O . ALA A 1 84 ? 1.629 1.029 -3.984 1.00 96.25 84 ALA A O 1
ATOM 666 N N . VAL A 1 85 ? 1.862 -0.742 -2.618 1.00 96.44 85 VAL A N 1
ATOM 667 C CA . VAL A 1 85 ? 0.498 -0.704 -2.053 1.00 96.44 85 VAL A CA 1
ATOM 668 C C . VAL A 1 85 ? 0.321 0.439 -1.046 1.00 96.44 85 VAL A C 1
ATOM 670 O O . VAL A 1 85 ? -0.770 0.998 -0.944 1.00 96.44 85 VAL A O 1
ATOM 673 N N . GLU A 1 86 ? 1.370 0.786 -0.298 1.00 93.25 86 GLU A N 1
ATOM 674 C CA . GLU A 1 86 ? 1.334 1.822 0.747 1.00 93.25 86 GLU A CA 1
ATOM 675 C C . GLU A 1 86 ? 1.457 3.266 0.226 1.00 93.25 86 GLU A C 1
ATOM 677 O O . GLU A 1 86 ? 1.188 4.205 0.981 1.00 93.25 86 GLU A O 1
ATOM 682 N N . ARG A 1 87 ? 1.885 3.452 -1.026 1.00 92.12 87 ARG A N 1
ATOM 683 C CA . ARG A 1 87 ? 2.122 4.760 -1.654 1.00 92.12 87 ARG A CA 1
ATOM 684 C C . ARG A 1 87 ? 0.870 5.328 -2.319 1.00 92.12 87 ARG A C 1
ATOM 686 O O . ARG A 1 87 ? 0.523 6.480 -1.973 1.00 92.12 87 ARG A O 1
#

Sequence (87 aa):
MWGGRFSKSIDDTFARLNASFSFDWRLYDADIRGSIAYAKALARAKIISDAERDALVDGLTRVKTEFDAQTFHAQASDEDIHTAVER

pLDDT: mean 94.48, std 7.48, range [58.25, 98.81]

Nearest PDB structures (foldseek):
  1hy1-assembly1_B  TM=9.864E-01  e=1.742E-05  Anas platyrhynchos
  1k7w-assembly1_D  TM=9.731E-01  e=1.455E-05  Anas platyrhynchos
  9ggj-assembly2_H  TM=9.210E-01  e=1.545E-05  Arabidopsis thaliana
  9ggi-assembly1_A  TM=9.461E-01  e=2.496E-05  Arabidopsis thaliana
  9ggj-assembly2_E  TM=9.417E-01  e=3.172E-05  Arabidopsis thaliana

Secondary structure (DSSP, 8-state):
---TT-SSPPPHHHHHHH--HHHHGGGHHHHHHHHHHHHHHHHHTTSS-HHHHHHHHHHHHHHHHHHHTT-----TT--SHHHHHH-

Solvent-accessible surface area (backbone atoms only — not comparable to full-atom values): 5214 Å² total; per-residue (Å²): 129,96,54,93,88,57,97,64,82,81,54,70,68,56,50,65,70,68,42,43,30,93,68,46,46,85,43,48,69,61,51,48,52,50,50,45,54,46,40,54,47,37,31,76,70,63,76,41,50,68,68,56,32,50,53,50,42,54,50,48,52,50,56,48,48,28,55,77,68,70,66,57,79,87,52,96,83,37,42,30,41,66,49,54,75,75,106

Radius of gyration: 14.95 Å; Cα contacts (8 Å, |Δi|>4): 59; chains: 1; bounding box: 37×22×34 Å